Protein AF-A0A699VKZ5-F1 (afdb_monomer)

Structure (mmCIF, N/CA/C/O backbone):
data_AF-A0A699VKZ5-F1
#
_entry.id   AF-A0A699VKZ5-F1
#
loop_
_atom_site.group_PDB
_atom_site.id
_atom_site.type_symbol
_atom_site.label_atom_id
_atom_site.label_alt_id
_atom_site.label_comp_id
_atom_site.label_asym_id
_atom_site.label_entity_id
_atom_site.label_seq_id
_atom_site.pdbx_PDB_ins_code
_atom_site.Cartn_x
_atom_site.Cartn_y
_atom_site.Cartn_z
_atom_site.occupancy
_atom_site.B_iso_or_equiv
_atom_site.auth_seq_id
_atom_site.auth_comp_id
_atom_site.auth_asym_id
_atom_site.auth_atom_id
_atom_site.pdbx_PDB_model_num
ATOM 1 N N . ASN A 1 1 ? -19.596 -27.949 -29.212 1.00 42.94 1 ASN A N 1
ATOM 2 C CA . ASN A 1 1 ? -18.934 -28.651 -28.094 1.00 42.94 1 ASN A CA 1
ATOM 3 C C . ASN A 1 1 ? -17.512 -28.155 -27.955 1.00 42.94 1 ASN A C 1
ATOM 5 O O . ASN A 1 1 ? -16.735 -28.410 -28.859 1.00 42.94 1 ASN A O 1
ATOM 9 N N . LEU A 1 2 ? -17.246 -27.413 -26.873 1.00 41.94 2 LEU A N 1
ATOM 10 C CA . LEU A 1 2 ? -15.999 -27.311 -26.091 1.00 41.94 2 LEU A CA 1
ATOM 11 C C . LEU A 1 2 ? -16.032 -25.972 -25.338 1.00 41.94 2 LEU A C 1
ATOM 13 O O . LEU A 1 2 ? -15.434 -24.978 -25.734 1.00 41.94 2 LEU A O 1
ATOM 17 N N . LYS A 1 3 ? -16.817 -25.952 -24.254 1.00 44.66 3 LYS A N 1
ATOM 18 C CA . LYS A 1 3 ? -16.694 -24.941 -23.205 1.00 44.66 3 LYS A CA 1
ATOM 19 C C . LYS A 1 3 ? -15.351 -25.198 -22.523 1.00 44.66 3 LYS A C 1
ATOM 21 O O . LYS A 1 3 ? -15.204 -26.218 -21.855 1.00 44.66 3 LYS A O 1
ATOM 26 N N . GLN A 1 4 ? -14.384 -24.305 -22.697 1.00 48.59 4 GLN A N 1
ATOM 27 C CA . GLN A 1 4 ? -13.248 -24.243 -21.786 1.00 48.59 4 GLN A CA 1
ATOM 28 C C . GLN A 1 4 ? -13.760 -23.640 -20.479 1.00 48.59 4 GLN A C 1
ATOM 30 O O . GLN A 1 4 ? -13.927 -22.435 -20.333 1.00 48.59 4 GLN A O 1
ATOM 35 N N . GLN A 1 5 ? -14.121 -24.532 -19.566 1.00 39.75 5 GLN A N 1
ATOM 36 C CA . GLN A 1 5 ? -14.357 -24.233 -18.168 1.00 39.75 5 GLN A CA 1
ATOM 37 C C . GLN A 1 5 ? -12.993 -23.854 -17.583 1.00 39.75 5 GLN A C 1
ATOM 39 O O . GLN A 1 5 ? -12.156 -24.726 -17.356 1.00 39.75 5 GLN A O 1
ATOM 44 N N . GLU A 1 6 ? -12.735 -22.550 -17.445 1.00 44.31 6 GLU A N 1
ATOM 45 C CA . GLU A 1 6 ? -11.543 -22.037 -16.772 1.00 44.31 6 GLU A CA 1
ATOM 46 C C . GLU A 1 6 ? -11.497 -22.657 -15.376 1.00 44.31 6 GLU A C 1
ATOM 48 O O . GLU A 1 6 ? -12.346 -22.401 -14.519 1.00 44.31 6 GLU A O 1
ATOM 53 N N . ALA A 1 7 ? -10.545 -23.571 -15.194 1.00 33.31 7 ALA A N 1
ATOM 54 C CA . ALA A 1 7 ? -10.294 -24.229 -13.932 1.00 33.31 7 ALA A CA 1
ATOM 55 C C . ALA A 1 7 ? -10.139 -23.158 -12.851 1.00 33.31 7 ALA A C 1
ATOM 57 O O . ALA A 1 7 ? -9.380 -22.207 -13.041 1.00 33.31 7 ALA A O 1
ATOM 58 N N . TYR A 1 8 ? -10.887 -23.328 -11.754 1.00 36.50 8 TYR A N 1
ATOM 59 C CA . TYR A 1 8 ? -10.747 -22.634 -10.475 1.00 36.50 8 TYR A CA 1
ATOM 60 C C . TYR A 1 8 ? -9.383 -21.957 -10.361 1.00 36.50 8 TYR A C 1
ATOM 62 O O . TYR A 1 8 ? -8.372 -22.622 -10.127 1.00 36.50 8 TYR A O 1
ATOM 70 N N . THR A 1 9 ? -9.352 -20.644 -10.592 1.00 43.09 9 THR A N 1
ATOM 71 C CA . THR A 1 9 ? -8.132 -19.846 -10.561 1.00 43.09 9 THR A CA 1
ATOM 72 C C . THR A 1 9 ? -7.645 -19.867 -9.121 1.00 43.09 9 THR A C 1
ATOM 74 O O . THR A 1 9 ? -8.098 -19.099 -8.272 1.00 43.09 9 THR A O 1
ATOM 77 N N . ALA A 1 10 ? -6.782 -20.835 -8.819 1.00 40.25 10 ALA A N 1
ATOM 78 C CA . ALA A 1 10 ? -6.115 -20.977 -7.547 1.00 40.25 10 ALA A CA 1
ATOM 79 C C . ALA A 1 10 ? -5.426 -19.649 -7.255 1.00 40.25 10 ALA A C 1
ATOM 81 O O . ALA A 1 10 ? -4.439 -19.310 -7.900 1.00 40.25 10 ALA A O 1
ATOM 82 N N . HIS A 1 11 ? -6.022 -18.889 -6.335 1.00 44.53 11 HIS A N 1
ATOM 83 C CA . HIS A 1 11 ? -5.411 -17.807 -5.585 1.00 44.53 11 HIS A CA 1
ATOM 84 C C . HIS A 1 11 ? -4.389 -17.021 -6.415 1.00 44.53 11 HIS A C 1
ATOM 86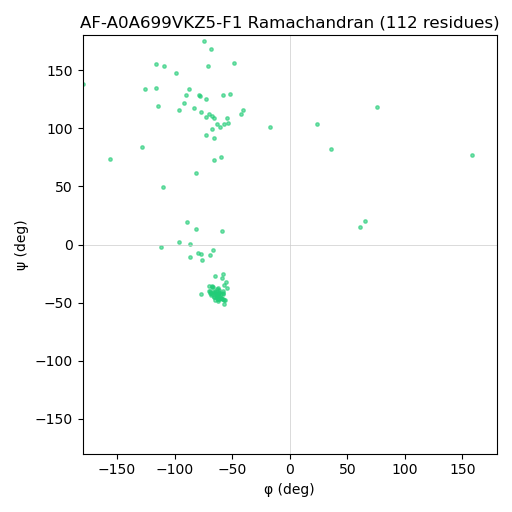 O O . HIS A 1 11 ? -3.185 -17.266 -6.336 1.00 44.53 11 HIS A O 1
ATOM 92 N N . SER A 1 12 ? -4.875 -16.076 -7.225 1.00 46.00 12 SER A N 1
ATOM 93 C CA . SER A 1 12 ? -4.066 -15.019 -7.830 1.00 46.00 12 SER A CA 1
ATOM 94 C C . SER A 1 12 ? -3.427 -14.191 -6.713 1.00 46.00 12 SER A C 1
ATOM 96 O O . SER A 1 12 ? -3.889 -13.105 -6.377 1.00 46.00 12 SER A O 1
ATOM 98 N N . ASN A 1 13 ? -2.404 -14.761 -6.082 1.00 50.94 13 ASN A N 1
ATOM 99 C CA . ASN A 1 13 ? -1.600 -14.161 -5.048 1.00 50.94 13 ASN A CA 1
ATOM 100 C C . ASN A 1 13 ? -0.737 -13.133 -5.774 1.00 50.94 13 ASN A C 1
ATOM 102 O O . ASN A 1 13 ? 0.109 -13.526 -6.591 1.00 50.94 13 ASN A O 1
ATOM 106 N N . PRO A 1 14 ? -0.962 -11.826 -5.588 1.00 54.38 14 PRO A N 1
ATOM 107 C CA . PRO A 1 14 ? -0.080 -10.845 -6.181 1.00 54.38 14 PRO A CA 1
ATOM 108 C C . PRO A 1 14 ? 1.289 -11.058 -5.546 1.00 54.38 14 PRO A C 1
ATOM 110 O O . PRO A 1 14 ? 1.517 -10.729 -4.383 1.00 54.38 14 PRO A O 1
ATOM 113 N N . ARG A 1 15 ? 2.177 -11.688 -6.327 1.00 67.31 15 ARG A N 1
ATOM 114 C CA . ARG A 1 15 ? 3.585 -11.928 -6.007 1.00 67.31 15 ARG A CA 1
ATOM 115 C C . ARG A 1 15 ? 4.120 -10.664 -5.342 1.00 67.31 15 ARG A C 1
ATOM 117 O O . ARG A 1 15 ? 4.088 -9.605 -5.969 1.00 67.31 15 ARG A O 1
ATOM 124 N N . GLY A 1 16 ? 4.512 -10.788 -4.074 1.00 73.12 16 GLY A N 1
ATOM 125 C CA . GLY A 1 16 ? 4.807 -9.655 -3.203 1.00 73.12 16 GLY A CA 1
ATOM 126 C C . GLY A 1 16 ? 5.726 -8.604 -3.831 1.00 73.12 16 GLY A C 1
ATOM 127 O O . GLY A 1 16 ? 6.508 -8.876 -4.742 1.00 73.12 16 GLY A O 1
ATOM 128 N N . PHE A 1 17 ? 5.633 -7.384 -3.327 1.00 79.75 17 PHE A N 1
ATOM 129 C CA . PHE A 1 17 ? 6.439 -6.259 -3.763 1.00 79.75 17 PHE A CA 1
ATOM 130 C C . PHE A 1 17 ? 7.720 -6.170 -2.932 1.00 79.75 17 PHE A C 1
ATOM 132 O O . PHE A 1 17 ? 7.663 -6.185 -1.704 1.00 79.75 17 PHE A O 1
ATOM 139 N N . ILE A 1 18 ? 8.879 -6.076 -3.581 1.00 81.19 18 ILE A N 1
ATOM 140 C CA . ILE A 1 18 ? 10.136 -5.809 -2.877 1.00 81.19 18 ILE A CA 1
ATOM 141 C C . ILE A 1 18 ? 10.233 -4.302 -2.675 1.00 81.19 18 ILE A C 1
ATOM 143 O O . ILE A 1 18 ? 10.289 -3.549 -3.645 1.00 81.19 18 ILE A O 1
ATOM 147 N N . TYR A 1 19 ? 10.262 -3.874 -1.419 1.00 80.62 19 TYR A N 1
ATOM 148 C CA . TYR A 1 19 ? 10.516 -2.487 -1.053 1.00 80.62 19 TYR A CA 1
ATOM 149 C C . TYR A 1 19 ? 11.815 -2.389 -0.259 1.00 80.62 19 TYR A C 1
ATOM 151 O O . TYR A 1 19 ? 12.244 -3.351 0.381 1.00 80.62 19 TYR A O 1
ATOM 159 N N . GLN A 1 20 ? 12.436 -1.217 -0.288 1.00 80.31 20 GLN A N 1
ATOM 160 C CA . GLN A 1 20 ? 13.582 -0.927 0.557 1.00 80.31 20 GLN A CA 1
ATOM 161 C C . GLN A 1 20 ? 13.086 -0.284 1.853 1.00 80.31 20 GLN A C 1
ATOM 163 O O . GLN A 1 20 ? 12.397 0.733 1.824 1.00 80.31 20 GLN A O 1
ATOM 168 N N . ASN A 1 21 ? 13.387 -0.897 2.997 1.00 78.06 21 ASN A N 1
ATOM 169 C CA . ASN A 1 21 ? 13.047 -0.317 4.291 1.00 78.06 21 ASN A CA 1
ATOM 170 C C . ASN A 1 21 ? 13.987 0.858 4.636 1.00 78.06 21 ASN A C 1
ATOM 172 O O . ASN A 1 21 ? 14.963 1.126 3.936 1.00 78.06 21 ASN A O 1
ATOM 176 N N . LYS A 1 22 ? 13.724 1.541 5.756 1.00 77.50 22 LYS A N 1
ATOM 177 C CA . LYS A 1 22 ? 14.556 2.667 6.217 1.00 77.50 22 LYS A CA 1
ATOM 178 C C . LYS A 1 22 ? 16.024 2.298 6.455 1.00 77.50 22 LYS A C 1
ATOM 180 O O . LYS A 1 22 ? 16.894 3.134 6.251 1.00 77.50 22 LYS A O 1
ATOM 185 N N . ASP A 1 23 ? 16.294 1.045 6.811 1.00 83.12 23 ASP A N 1
ATOM 186 C CA . ASP A 1 23 ? 17.647 0.507 7.008 1.00 83.12 23 ASP A CA 1
ATOM 187 C C . ASP A 1 23 ? 18.319 0.095 5.688 1.00 83.12 23 ASP A C 1
ATOM 189 O O . ASP A 1 23 ? 19.313 -0.630 5.689 1.00 83.12 23 ASP A O 1
ATOM 193 N N . LYS A 1 24 ? 17.751 0.503 4.546 1.00 82.06 24 LYS A N 1
ATOM 194 C CA . LYS A 1 24 ? 18.194 0.156 3.191 1.00 82.06 24 LYS A CA 1
ATOM 195 C C . LYS A 1 24 ? 18.166 -1.345 2.875 1.00 82.06 24 LYS A C 1
ATOM 197 O O . LYS A 1 24 ? 18.716 -1.769 1.858 1.00 82.06 24 LYS A O 1
ATOM 202 N N . LYS A 1 25 ? 17.481 -2.153 3.686 1.00 83.50 25 LYS A N 1
ATOM 203 C CA . LYS A 1 25 ? 17.297 -3.590 3.463 1.00 83.50 25 LYS A CA 1
ATOM 204 C C . LYS A 1 25 ? 16.078 -3.836 2.583 1.00 83.50 25 LYS A C 1
ATOM 206 O O . LYS A 1 25 ? 14.998 -3.293 2.820 1.00 83.50 25 LYS A O 1
ATOM 211 N N . ASN A 1 26 ? 16.247 -4.701 1.591 1.00 81.50 26 ASN A N 1
ATOM 212 C CA . ASN A 1 26 ? 15.153 -5.151 0.741 1.00 81.50 26 ASN A CA 1
ATOM 213 C C . ASN A 1 26 ? 14.249 -6.096 1.533 1.00 81.50 26 ASN A C 1
ATOM 215 O O . ASN A 1 26 ? 14.712 -7.101 2.072 1.00 81.50 26 ASN A O 1
ATOM 219 N N . LYS A 1 27 ? 12.955 -5.787 1.594 1.00 83.88 27 LYS A N 1
ATOM 220 C CA . LYS A 1 27 ? 11.950 -6.622 2.242 1.00 83.88 27 LYS A CA 1
ATOM 221 C C . LYS A 1 27 ? 10.818 -6.915 1.270 1.00 83.88 27 LYS A C 1
ATOM 223 O O . LYS A 1 27 ? 10.318 -6.027 0.583 1.00 83.88 27 LYS A O 1
ATOM 228 N N . LEU A 1 28 ? 10.423 -8.184 1.219 1.00 85.75 28 LEU A N 1
ATOM 229 C CA . LEU A 1 28 ? 9.256 -8.611 0.464 1.00 85.75 28 LEU A CA 1
ATOM 230 C C . LEU A 1 28 ? 7.996 -8.265 1.260 1.00 85.75 28 LEU A C 1
ATOM 232 O O . LEU A 1 28 ? 7.874 -8.621 2.430 1.00 85.75 28 LEU A O 1
ATOM 236 N N . MET A 1 29 ? 7.066 -7.578 0.615 1.00 86.94 29 MET A N 1
ATOM 237 C CA . ME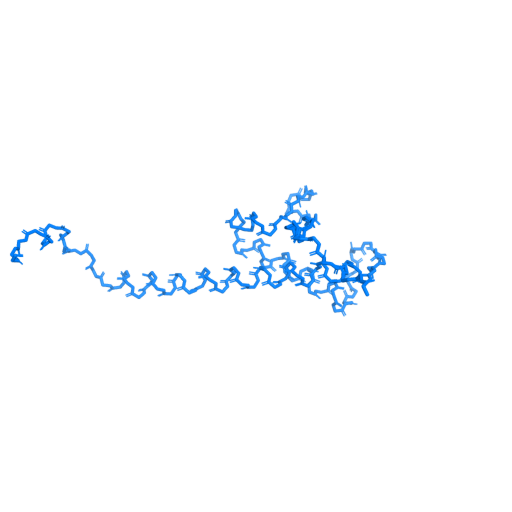T A 1 29 ? 5.773 -7.211 1.167 1.00 86.94 29 MET A CA 1
ATOM 238 C C . MET A 1 29 ? 4.680 -7.927 0.383 1.00 86.94 29 MET A C 1
ATOM 240 O O . MET A 1 29 ? 4.559 -7.741 -0.826 1.00 86.94 29 MET A O 1
ATOM 244 N N . ARG A 1 30 ? 3.890 -8.760 1.055 1.00 87.94 30 ARG A N 1
ATOM 245 C CA . ARG A 1 30 ? 2.780 -9.506 0.448 1.00 87.94 30 ARG A CA 1
ATOM 246 C C . ARG A 1 30 ? 1.443 -8.951 0.922 1.00 87.94 30 ARG A C 1
ATOM 248 O O . ARG A 1 30 ? 1.378 -8.385 2.013 1.00 87.94 30 ARG A O 1
ATOM 255 N N . ILE A 1 31 ? 0.394 -9.106 0.112 1.00 86.56 31 ILE A N 1
ATOM 256 C CA . ILE A 1 31 ? -0.934 -8.555 0.426 1.00 86.56 31 ILE A CA 1
ATOM 257 C C . ILE A 1 31 ? -1.536 -9.213 1.676 1.00 86.56 31 ILE A C 1
ATOM 259 O O . ILE A 1 31 ? -2.077 -8.518 2.534 1.00 86.56 31 ILE A O 1
ATOM 263 N N . ASP A 1 32 ? -1.383 -10.527 1.826 1.00 85.25 32 ASP A N 1
ATOM 264 C CA . ASP A 1 32 ? -1.822 -11.282 3.006 1.00 85.25 32 ASP A CA 1
ATOM 265 C C . ASP A 1 32 ? -1.060 -10.884 4.287 1.00 85.25 32 ASP A C 1
ATOM 267 O O . ASP A 1 32 ? -1.602 -10.920 5.394 1.00 85.25 32 ASP A O 1
ATOM 271 N N . GLU A 1 33 ? 0.175 -10.400 4.143 1.00 88.00 33 GLU A N 1
ATOM 272 C CA . GLU A 1 33 ? 1.043 -10.012 5.257 1.00 88.00 33 GLU A CA 1
ATOM 273 C C . GLU A 1 33 ? 1.008 -8.517 5.588 1.00 88.00 33 GLU A C 1
ATOM 275 O O . GLU A 1 33 ? 1.714 -8.082 6.502 1.00 88.00 33 GLU A O 1
ATOM 280 N N . LEU A 1 34 ? 0.188 -7.714 4.899 1.00 88.81 34 LEU A N 1
ATOM 281 C CA . LEU A 1 34 ? 0.113 -6.267 5.137 1.00 88.81 34 LEU A CA 1
ATOM 282 C C . LEU A 1 34 ? -0.201 -5.939 6.604 1.00 88.81 34 LEU A C 1
ATOM 284 O O . LEU A 1 34 ? 0.324 -4.966 7.151 1.00 88.81 34 LEU A O 1
ATOM 288 N N .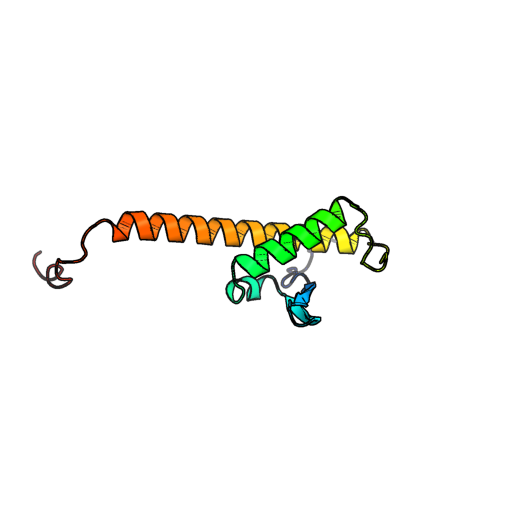 HIS A 1 35 ? -0.979 -6.794 7.271 1.00 87.56 35 HIS A N 1
ATOM 289 C CA . HIS A 1 35 ? -1.355 -6.628 8.672 1.00 87.56 35 HIS A CA 1
ATOM 290 C C . HIS A 1 35 ? -0.149 -6.548 9.629 1.00 87.56 35 HIS A C 1
ATOM 292 O O . HIS A 1 35 ? -0.261 -5.909 10.673 1.00 87.56 35 HIS A O 1
ATOM 298 N N . LYS A 1 36 ? 1.010 -7.117 9.262 1.00 90.69 36 LYS A N 1
ATOM 299 C CA . LYS A 1 36 ? 2.249 -7.096 10.062 1.00 90.69 36 LYS A CA 1
ATOM 300 C C . LYS A 1 36 ? 2.976 -5.748 10.018 1.00 90.69 36 LYS A C 1
ATOM 302 O O . LYS A 1 36 ? 3.904 -5.520 10.790 1.00 90.69 36 LYS A O 1
ATOM 307 N N . PHE A 1 37 ? 2.605 -4.860 9.097 1.00 89.25 37 PHE A N 1
ATOM 308 C CA . PHE A 1 37 ? 3.293 -3.589 8.888 1.00 89.25 37 PHE A CA 1
ATOM 309 C C . PHE A 1 37 ? 2.574 -2.429 9.576 1.00 89.25 37 PHE A C 1
ATOM 3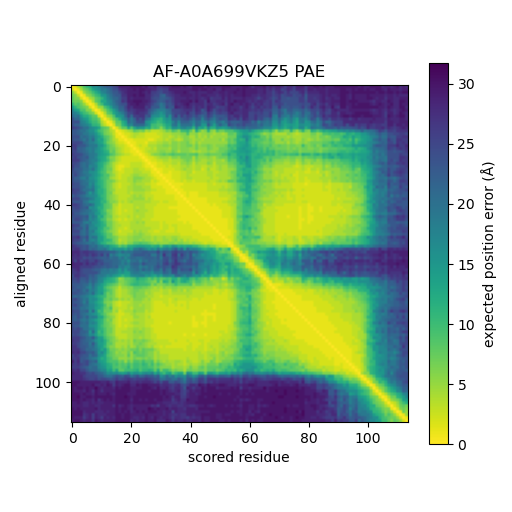11 O O . PHE A 1 37 ? 1.344 -2.391 9.667 1.00 89.25 37 PHE A O 1
ATOM 318 N N . SER A 1 38 ? 3.358 -1.451 10.035 1.00 90.75 38 SER A N 1
ATOM 319 C CA . SER A 1 38 ? 2.840 -0.215 10.627 1.00 90.75 38 SER A CA 1
ATOM 320 C C . SER A 1 38 ? 2.198 0.694 9.574 1.00 90.75 38 SER A C 1
ATOM 322 O O . SER A 1 38 ? 2.612 0.693 8.413 1.00 90.75 38 SER A O 1
ATOM 324 N N . ASP A 1 39 ? 1.243 1.532 9.986 1.00 92.00 39 ASP A N 1
ATOM 325 C CA . ASP A 1 39 ? 0.606 2.517 9.094 1.00 92.00 39 ASP A CA 1
ATOM 326 C C . ASP A 1 39 ? 1.621 3.463 8.456 1.00 92.00 39 ASP A C 1
ATOM 328 O O . ASP A 1 39 ? 1.474 3.854 7.301 1.00 92.00 39 ASP A O 1
ATOM 332 N N . ARG A 1 40 ? 2.679 3.814 9.196 1.00 91.44 40 ARG A N 1
ATOM 333 C CA . ARG A 1 40 ? 3.752 4.665 8.682 1.00 91.44 40 ARG A CA 1
ATOM 334 C C . ARG A 1 40 ? 4.465 3.999 7.507 1.00 91.44 40 ARG A C 1
ATOM 336 O O . ARG A 1 40 ? 4.668 4.645 6.490 1.00 91.44 40 ARG A O 1
ATOM 343 N N . THR A 1 41 ? 4.815 2.718 7.634 1.00 90.00 41 THR A N 1
ATOM 344 C CA . THR A 1 41 ? 5.468 1.950 6.559 1.00 90.00 41 THR A CA 1
ATOM 345 C C . THR A 1 41 ? 4.551 1.777 5.353 1.00 90.00 41 THR A C 1
ATOM 347 O O . THR A 1 41 ? 4.990 1.911 4.219 1.00 90.00 41 THR A O 1
ATOM 350 N N . LEU A 1 42 ? 3.270 1.502 5.593 1.00 91.81 42 LEU A N 1
ATOM 351 C CA . LEU A 1 42 ? 2.281 1.312 4.535 1.00 91.81 42 LEU A CA 1
ATOM 352 C C . LEU A 1 42 ? 2.067 2.584 3.712 1.00 91.81 42 LEU A C 1
ATOM 354 O O . LEU A 1 42 ? 2.035 2.512 2.489 1.00 91.81 42 LEU A O 1
ATOM 358 N N . ASN A 1 43 ? 1.979 3.744 4.369 1.00 93.12 43 ASN A N 1
ATOM 359 C CA . ASN A 1 43 ? 1.868 5.034 3.687 1.00 93.12 43 ASN A CA 1
ATOM 360 C C . ASN A 1 43 ? 3.117 5.376 2.867 1.00 93.12 43 ASN A C 1
ATOM 362 O O . ASN A 1 43 ? 2.995 5.873 1.754 1.00 93.12 43 ASN A O 1
ATOM 366 N N . ASP A 1 44 ? 4.305 5.081 3.394 1.00 88.75 44 ASP A N 1
ATOM 367 C CA . ASP A 1 44 ? 5.575 5.312 2.699 1.00 88.75 44 ASP A CA 1
ATOM 368 C C . ASP A 1 44 ? 5.667 4.483 1.404 1.00 88.75 44 ASP A C 1
ATOM 370 O O . ASP A 1 44 ? 5.904 5.017 0.318 1.00 88.75 44 ASP A O 1
ATOM 374 N N . VAL A 1 45 ? 5.355 3.184 1.493 1.00 88.31 45 VAL A N 1
ATOM 375 C CA . VAL A 1 45 ? 5.308 2.281 0.331 1.00 88.31 45 VAL A CA 1
ATOM 376 C C . VAL A 1 45 ? 4.230 2.715 -0.663 1.00 88.31 45 VAL A C 1
ATOM 378 O O . VAL A 1 45 ? 4.491 2.755 -1.864 1.00 88.31 45 VAL A O 1
ATOM 381 N N . ARG A 1 46 ? 3.033 3.073 -0.184 1.00 91.94 46 ARG A N 1
ATOM 382 C CA . ARG A 1 46 ? 1.932 3.569 -1.020 1.00 91.94 46 ARG A CA 1
ATOM 383 C C . ARG A 1 46 ? 2.346 4.796 -1.830 1.00 91.94 46 ARG A C 1
ATOM 385 O O . ARG A 1 46 ? 2.153 4.791 -3.041 1.00 91.94 46 ARG A O 1
ATOM 392 N N . ASN A 1 47 ? 2.921 5.808 -1.182 1.00 90.31 47 ASN A N 1
ATOM 393 C CA . ASN A 1 47 ? 3.355 7.034 -1.854 1.00 90.31 47 ASN A CA 1
ATOM 394 C C . ASN A 1 47 ? 4.452 6.735 -2.880 1.00 90.31 47 ASN A C 1
ATOM 396 O O . ASN A 1 47 ? 4.345 7.151 -4.026 1.00 90.31 47 ASN A O 1
ATOM 400 N N . THR A 1 48 ? 5.436 5.908 -2.516 1.00 87.25 48 THR A N 1
ATOM 401 C CA . THR A 1 48 ? 6.509 5.495 -3.436 1.00 87.25 48 THR A CA 1
ATOM 402 C C . THR A 1 48 ? 5.965 4.800 -4.691 1.00 87.25 48 THR A C 1
ATOM 404 O O . THR A 1 48 ? 6.444 5.032 -5.802 1.00 87.25 48 THR A O 1
ATOM 407 N N . LEU A 1 49 ? 4.965 3.923 -4.534 1.00 87.25 49 LEU A N 1
ATOM 408 C CA . LEU A 1 49 ? 4.313 3.252 -5.661 1.00 87.25 49 LEU A CA 1
ATOM 409 C C . LEU A 1 49 ? 3.496 4.232 -6.513 1.00 87.25 49 LEU A C 1
ATOM 411 O O . LEU A 1 49 ? 3.534 4.142 -7.739 1.00 87.25 49 LEU A O 1
ATOM 415 N N . ASP A 1 50 ? 2.774 5.153 -5.877 1.00 88.75 50 ASP A N 1
ATOM 416 C CA . ASP A 1 50 ? 1.945 6.160 -6.542 1.00 88.75 50 ASP A CA 1
ATOM 417 C C . ASP A 1 50 ? 2.793 7.152 -7.355 1.00 88.75 50 ASP A C 1
ATOM 419 O O . ASP A 1 50 ? 2.517 7.374 -8.534 1.00 88.75 50 ASP A O 1
ATOM 423 N N . ASP A 1 51 ? 3.895 7.650 -6.789 1.00 84.69 51 ASP A N 1
ATOM 424 C CA . ASP A 1 51 ? 4.860 8.518 -7.478 1.00 84.69 51 ASP A CA 1
ATOM 425 C C . ASP A 1 51 ? 5.434 7.832 -8.725 1.00 84.69 51 ASP A C 1
ATOM 427 O O . ASP A 1 51 ? 5.556 8.430 -9.801 1.00 84.69 51 ASP A O 1
ATOM 431 N N . ARG A 1 52 ? 5.712 6.528 -8.607 1.00 78.75 52 ARG A N 1
ATOM 432 C CA . ARG A 1 52 ? 6.218 5.704 -9.705 1.00 78.75 52 ARG A CA 1
ATOM 433 C C . ARG A 1 52 ? 5.173 5.447 -10.790 1.00 78.75 52 ARG A C 1
ATOM 435 O O . ARG A 1 52 ? 5.528 5.408 -11.968 1.00 78.75 52 ARG A O 1
ATOM 442 N N . LEU A 1 53 ? 3.898 5.299 -10.425 1.00 82.12 53 LEU A N 1
ATOM 443 C CA . LEU A 1 53 ? 2.791 5.191 -11.383 1.00 82.12 53 LEU A CA 1
ATOM 444 C C . LEU A 1 53 ? 2.540 6.508 -12.119 1.00 82.12 53 LEU A C 1
ATOM 446 O O . LEU A 1 53 ? 2.318 6.492 -13.330 1.00 82.12 53 LEU A O 1
ATOM 450 N N . LYS A 1 54 ? 2.620 7.633 -11.403 1.00 81.44 54 LYS A N 1
ATOM 451 C CA . LYS A 1 54 ? 2.485 8.987 -11.956 1.00 81.44 54 LYS A CA 1
ATOM 452 C C . LYS A 1 54 ? 3.664 9.390 -12.841 1.00 81.44 54 LYS A C 1
ATOM 454 O O . LYS A 1 54 ? 3.595 10.413 -13.515 1.00 81.44 54 LYS A O 1
ATOM 459 N N . GLY A 1 55 ? 4.733 8.590 -12.868 1.00 69.25 55 GLY A N 1
ATOM 460 C CA . GLY A 1 55 ? 5.928 8.876 -13.656 1.00 69.25 55 GLY A CA 1
ATOM 461 C C . GLY A 1 55 ? 6.662 10.125 -13.173 1.00 69.25 55 GLY A C 1
ATOM 462 O O . GLY A 1 55 ? 7.434 10.709 -13.935 1.00 69.25 55 GLY A O 1
ATOM 463 N N . ILE A 1 56 ? 6.429 10.543 -11.923 1.00 65.62 56 ILE A N 1
ATOM 464 C CA . ILE A 1 56 ? 7.147 11.661 -11.321 1.00 65.62 56 ILE A CA 1
ATOM 465 C C . ILE A 1 56 ? 8.603 11.207 -11.188 1.00 65.62 56 ILE A C 1
ATOM 467 O O . ILE A 1 56 ? 8.930 10.311 -10.409 1.00 65.62 56 ILE A O 1
ATOM 471 N N . ARG A 1 57 ? 9.485 11.781 -12.017 1.00 54.47 57 ARG A N 1
ATOM 472 C CA . ARG A 1 57 ? 10.931 11.525 -11.981 1.00 54.47 57 ARG A CA 1
ATOM 473 C C . ARG A 1 57 ? 11.469 11.939 -10.611 1.00 54.47 57 ARG A C 1
ATOM 475 O O . ARG A 1 57 ? 11.721 13.116 -10.379 1.00 54.47 57 ARG A O 1
ATOM 482 N N . MET A 1 58 ? 11.706 10.982 -9.721 1.00 52.91 58 MET A N 1
ATOM 483 C CA . MET A 1 58 ? 12.624 11.184 -8.600 1.00 52.91 58 MET A CA 1
ATOM 484 C C . MET A 1 58 ? 14.062 11.042 -9.112 1.00 52.91 58 MET A C 1
ATOM 486 O O . MET A 1 58 ? 14.391 10.048 -9.756 1.00 52.91 58 MET A O 1
ATOM 490 N N . GLN A 1 59 ? 14.933 12.015 -8.818 1.00 51.06 59 GLN A N 1
ATOM 491 C CA . GLN A 1 59 ? 16.332 12.045 -9.289 1.00 51.06 59 GLN A CA 1
ATOM 492 C C . GLN A 1 59 ? 17.229 10.933 -8.703 1.00 51.06 59 GLN A C 1
ATOM 494 O O . GLN A 1 59 ? 18.380 10.806 -9.105 1.00 51.06 59 GLN A O 1
ATOM 499 N N . TYR A 1 60 ? 16.724 10.115 -7.776 1.00 48.81 60 TYR A N 1
ATOM 500 C CA . TYR A 1 60 ? 17.538 9.189 -6.977 1.00 48.81 60 TYR A CA 1
ATOM 501 C C . TYR A 1 60 ? 17.310 7.703 -7.286 1.00 48.81 60 TYR A C 1
ATOM 503 O O . TYR A 1 60 ? 17.951 6.857 -6.666 1.00 48.81 60 TYR A O 1
ATOM 511 N N . LEU A 1 61 ? 16.395 7.358 -8.199 1.00 51.59 61 LEU A N 1
ATOM 512 C CA . LEU A 1 61 ? 16.021 5.964 -8.454 1.00 51.59 61 LEU A CA 1
ATOM 513 C C . LEU A 1 61 ? 16.387 5.525 -9.878 1.00 51.59 61 LEU A C 1
ATOM 515 O O . LEU A 1 61 ? 16.080 6.247 -10.828 1.00 51.59 61 LEU A O 1
ATOM 519 N N . PRO A 1 62 ? 16.987 4.329 -10.057 1.00 52.56 62 PRO A N 1
ATOM 520 C CA . PRO A 1 62 ? 17.242 3.781 -11.380 1.00 52.56 62 PRO A CA 1
ATOM 521 C C . PRO A 1 62 ? 15.927 3.646 -12.144 1.00 52.56 62 PRO A C 1
ATOM 523 O O . PRO A 1 62 ? 14.970 3.044 -11.648 1.00 52.56 62 PRO A O 1
ATOM 526 N N . THR A 1 63 ? 15.893 4.186 -13.360 1.00 55.44 63 THR A N 1
ATOM 527 C CA . THR A 1 63 ? 14.764 4.148 -14.294 1.00 55.44 63 THR A CA 1
ATOM 528 C C . THR A 1 63 ? 14.492 2.708 -14.742 1.00 55.44 63 THR A C 1
ATOM 530 O O . THR A 1 63 ? 14.807 2.315 -15.860 1.00 55.44 63 THR A O 1
ATOM 533 N N . THR A 1 64 ? 13.939 1.863 -13.871 1.00 59.06 64 THR A N 1
ATOM 534 C CA . THR A 1 64 ? 13.464 0.540 -14.289 1.00 59.06 64 THR A CA 1
ATOM 535 C C . THR A 1 64 ? 12.230 0.777 -15.146 1.00 59.06 64 THR A C 1
ATOM 537 O O . THR A 1 64 ? 11.221 1.267 -14.634 1.00 59.06 64 THR A O 1
ATOM 540 N N . ILE A 1 65 ? 12.328 0.476 -16.440 1.00 63.66 65 ILE A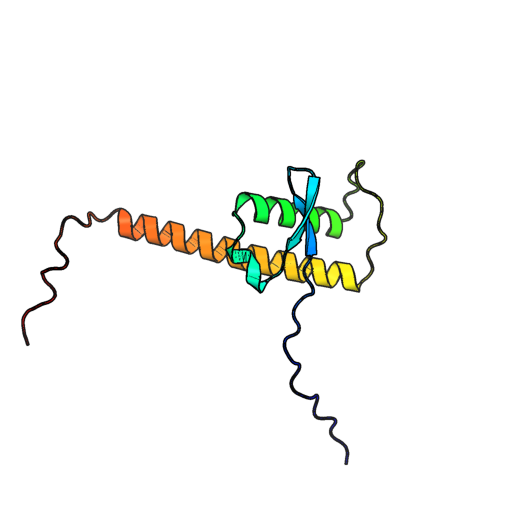 N 1
ATOM 541 C CA . ILE A 1 65 ? 11.228 0.567 -17.402 1.00 63.66 65 ILE A CA 1
ATOM 542 C C . ILE A 1 65 ? 10.090 -0.316 -16.882 1.00 63.66 65 ILE A C 1
ATOM 544 O O . ILE A 1 65 ? 10.173 -1.539 -16.921 1.00 63.66 65 ILE A O 1
ATOM 548 N N . TRP A 1 66 ? 9.053 0.305 -16.318 1.00 70.62 66 TRP A N 1
ATOM 549 C CA . TRP A 1 66 ? 7.905 -0.415 -15.774 1.00 70.62 66 TRP A CA 1
ATOM 550 C C . TRP A 1 66 ? 6.992 -0.873 -16.895 1.00 70.62 66 TRP A C 1
ATOM 552 O O . TRP A 1 66 ? 6.357 -0.056 -17.571 1.00 70.62 66 TRP A O 1
ATOM 562 N N . GLY A 1 67 ? 6.907 -2.192 -17.061 1.00 76.12 67 GLY A N 1
ATOM 563 C CA . GLY A 1 67 ? 5.984 -2.805 -17.999 1.00 76.12 67 GLY A CA 1
ATOM 564 C C . GLY A 1 67 ? 4.530 -2.635 -17.553 1.00 76.12 67 GLY A C 1
ATOM 565 O O . GLY A 1 67 ? 4.226 -2.283 -16.409 1.00 76.12 67 GLY A O 1
ATOM 566 N N . ARG A 1 68 ? 3.590 -2.943 -18.454 1.00 74.62 68 ARG A N 1
ATOM 567 C CA . ARG A 1 68 ? 2.147 -2.931 -18.149 1.00 74.62 68 ARG A CA 1
ATOM 568 C C . ARG A 1 68 ? 1.807 -3.819 -16.937 1.00 74.62 68 ARG A C 1
ATOM 570 O O . ARG A 1 68 ? 0.976 -3.437 -16.118 1.00 74.62 68 ARG A O 1
ATOM 577 N N . GLY A 1 69 ? 2.484 -4.962 -16.796 1.00 77.81 69 GLY A N 1
ATOM 578 C CA . GLY A 1 69 ? 2.298 -5.887 -15.673 1.00 77.81 69 GLY A CA 1
ATOM 579 C C . GLY A 1 69 ? 2.766 -5.339 -14.320 1.00 77.81 69 GLY A C 1
ATOM 580 O O . GLY A 1 69 ? 2.103 -5.570 -13.309 1.00 77.81 69 GLY A O 1
ATOM 581 N N . ASP A 1 70 ? 3.856 -4.567 -14.288 1.00 78.94 70 ASP A N 1
ATOM 582 C CA . ASP A 1 70 ? 4.367 -3.964 -13.048 1.00 78.94 70 ASP A CA 1
ATOM 583 C C . ASP A 1 70 ? 3.432 -2.866 -12.544 1.00 78.94 70 ASP A C 1
ATOM 585 O O . ASP A 1 70 ? 3.124 -2.806 -11.354 1.00 78.94 70 ASP A O 1
ATOM 589 N N . LYS A 1 71 ? 2.892 -2.059 -13.467 1.00 81.75 71 LYS A N 1
ATOM 590 C CA . LYS A 1 71 ? 1.885 -1.036 -13.152 1.00 81.75 71 LYS A CA 1
ATOM 591 C C . LYS A 1 71 ? 0.610 -1.650 -12.572 1.00 81.75 71 LYS A C 1
ATOM 593 O O . LYS A 1 71 ? 0.106 -1.165 -11.562 1.00 81.75 71 LYS A O 1
ATOM 598 N N . ALA A 1 72 ? 0.118 -2.741 -13.166 1.00 84.44 72 ALA A N 1
ATOM 599 C CA . ALA A 1 72 ? -1.052 -3.457 -12.654 1.00 84.44 72 ALA A CA 1
ATOM 600 C C . ALA A 1 72 ? -0.805 -4.018 -11.241 1.00 84.44 72 ALA A C 1
ATOM 602 O O . ALA A 1 72 ? -1.648 -3.877 -10.356 1.00 84.44 72 ALA A O 1
ATOM 603 N N . ARG A 1 73 ? 0.384 -4.585 -10.998 1.00 82.88 73 ARG A N 1
ATOM 604 C CA . ARG A 1 73 ? 0.774 -5.100 -9.677 1.00 82.88 73 ARG A CA 1
ATOM 605 C C . ARG A 1 73 ? 0.867 -3.994 -8.627 1.00 82.88 73 ARG A C 1
ATOM 607 O O . ARG A 1 73 ? 0.356 -4.159 -7.523 1.00 82.88 73 ARG A O 1
ATOM 614 N N . ALA A 1 74 ? 1.497 -2.873 -8.968 1.00 85.06 74 ALA A N 1
ATOM 615 C CA . ALA A 1 74 ? 1.603 -1.720 -8.083 1.00 85.06 74 ALA A CA 1
ATOM 616 C C . ALA A 1 74 ? 0.229 -1.139 -7.738 1.00 85.06 74 ALA A C 1
ATOM 618 O O . ALA A 1 74 ? -0.036 -0.863 -6.572 1.00 85.06 74 ALA A O 1
ATOM 619 N N . SER A 1 75 ? -0.667 -1.034 -8.724 1.00 88.12 75 SER A N 1
ATOM 620 C CA . SER A 1 75 ? -2.044 -0.589 -8.503 1.00 88.12 75 SER A CA 1
ATOM 621 C C . SER A 1 75 ? -2.791 -1.506 -7.527 1.00 88.12 75 SER A C 1
ATOM 623 O O . SER A 1 75 ? -3.377 -1.019 -6.562 1.00 88.12 75 SER A O 1
ATOM 625 N N . ALA A 1 76 ? -2.696 -2.830 -7.699 1.00 89.19 76 ALA A N 1
ATOM 626 C CA . ALA A 1 76 ? -3.307 -3.792 -6.779 1.00 89.19 76 ALA A CA 1
ATOM 627 C C . ALA A 1 76 ? -2.749 -3.676 -5.345 1.00 89.19 76 ALA A C 1
ATOM 629 O O . ALA A 1 76 ? -3.502 -3.745 -4.372 1.00 89.19 76 ALA A O 1
ATOM 630 N N . MET A 1 77 ? -1.439 -3.451 -5.203 1.00 89.25 77 MET A N 1
ATOM 631 C CA . MET A 1 77 ? -0.795 -3.253 -3.902 1.00 89.25 77 MET A CA 1
ATOM 632 C C . MET A 1 77 ? -1.267 -1.962 -3.216 1.00 89.25 77 MET A C 1
ATOM 634 O O . MET A 1 77 ? -1.613 -1.994 -2.036 1.00 89.25 77 MET A O 1
ATOM 638 N N . ILE A 1 78 ? -1.340 -0.847 -3.955 1.00 91.88 78 ILE A N 1
ATOM 639 C CA . ILE A 1 78 ? -1.881 0.430 -3.459 1.00 91.88 78 ILE A CA 1
ATOM 640 C C . ILE A 1 78 ? -3.319 0.240 -2.972 1.00 91.88 78 ILE A C 1
ATOM 642 O O . ILE A 1 78 ? -3.638 0.632 -1.852 1.00 91.88 78 ILE A O 1
ATOM 646 N N . GLN A 1 79 ? -4.169 -0.421 -3.764 1.00 92.62 79 GLN A N 1
ATOM 647 C CA . GLN A 1 79 ? -5.560 -0.682 -3.384 1.00 92.62 79 GLN A CA 1
ATOM 648 C C . GLN A 1 79 ? -5.668 -1.503 -2.092 1.00 92.62 79 GLN A C 1
ATOM 650 O O . GLN A 1 79 ? -6.487 -1.192 -1.224 1.00 92.62 79 GLN A O 1
ATOM 655 N N . ALA A 1 80 ? -4.840 -2.538 -1.932 1.00 91.69 80 ALA A N 1
ATOM 656 C CA . ALA A 1 80 ? -4.836 -3.347 -0.717 1.00 91.69 80 ALA A CA 1
ATOM 657 C C . ALA A 1 80 ? -4.360 -2.560 0.515 1.00 91.69 80 ALA A C 1
ATOM 659 O O . ALA A 1 80 ? -4.961 -2.677 1.587 1.00 91.69 80 ALA A O 1
ATOM 660 N N . ILE A 1 81 ? -3.329 -1.721 0.358 1.00 92.31 81 ILE A N 1
ATOM 661 C CA . ILE A 1 81 ? -2.853 -0.825 1.417 1.00 92.31 81 ILE A CA 1
ATOM 662 C C . ILE A 1 81 ? -3.953 0.170 1.815 1.00 92.31 81 ILE A C 1
ATOM 664 O O . IL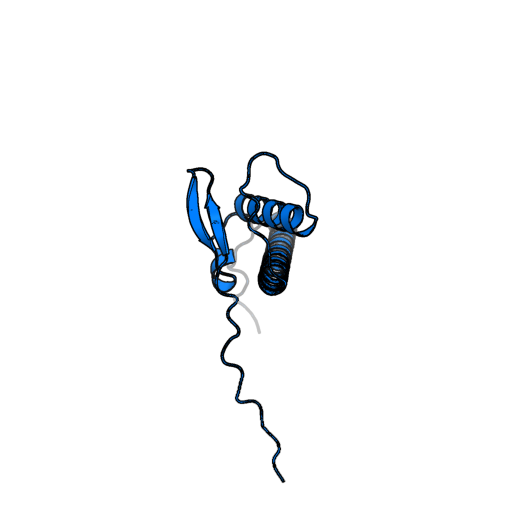E A 1 81 ? -4.238 0.310 3.005 1.00 92.31 81 ILE A O 1
ATOM 668 N N . ASP A 1 82 ? -4.615 0.800 0.844 1.00 94.75 82 ASP A N 1
ATOM 669 C CA . ASP A 1 82 ? -5.703 1.756 1.082 1.00 94.75 82 ASP A CA 1
ATOM 670 C C . ASP A 1 82 ? -6.868 1.126 1.835 1.00 94.75 82 ASP A C 1
ATOM 672 O O . ASP A 1 82 ? -7.354 1.683 2.826 1.00 94.75 82 ASP A O 1
ATOM 676 N N . LYS A 1 83 ? -7.284 -0.072 1.410 1.00 93.88 83 LYS A N 1
ATOM 677 C CA . LYS A 1 83 ? -8.337 -0.831 2.085 1.00 93.88 83 LYS A CA 1
ATOM 678 C C . LYS A 1 83 ? -7.969 -1.090 3.545 1.00 93.88 83 LYS A C 1
ATOM 680 O O . LYS A 1 83 ? -8.780 -0.837 4.432 1.00 93.88 83 LYS A O 1
ATOM 685 N N . MET A 1 84 ? -6.743 -1.537 3.808 1.00 91.19 84 MET A N 1
ATOM 686 C CA . MET A 1 84 ? -6.308 -1.859 5.163 1.00 91.19 84 MET A CA 1
ATOM 6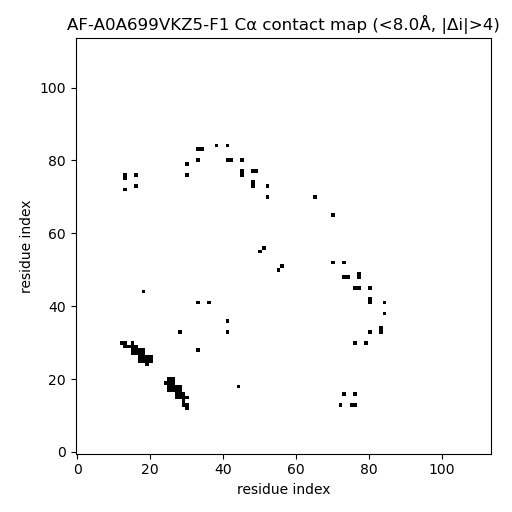87 C C . MET A 1 84 ? -6.151 -0.618 6.054 1.00 91.19 84 MET A C 1
ATOM 689 O O . MET A 1 84 ? -6.586 -0.637 7.207 1.00 91.19 84 MET A O 1
ATOM 693 N N . LEU A 1 85 ? -5.582 0.477 5.537 1.00 94.62 85 LEU A N 1
ATOM 694 C CA . LEU A 1 85 ? -5.482 1.748 6.265 1.00 94.62 85 LEU A CA 1
ATOM 695 C C . LEU A 1 85 ? -6.870 2.297 6.613 1.00 94.62 85 LEU A C 1
ATOM 697 O O . LEU A 1 85 ? -7.089 2.755 7.736 1.00 94.62 85 LEU A O 1
ATOM 701 N N . LYS A 1 86 ? -7.831 2.197 5.685 1.00 94.25 86 LYS A N 1
ATOM 702 C CA . LYS A 1 86 ? -9.226 2.579 5.928 1.00 94.25 86 LYS A CA 1
ATOM 703 C C . LYS A 1 86 ? -9.847 1.742 7.047 1.00 94.25 86 LYS A C 1
ATOM 705 O O . LYS A 1 86 ? -10.431 2.316 7.964 1.00 94.25 86 LYS A O 1
ATOM 710 N N . THR A 1 87 ? -9.669 0.419 7.028 1.00 93.06 87 THR A N 1
ATOM 711 C CA . THR A 1 87 ? -10.149 -0.473 8.098 1.00 93.06 87 THR A CA 1
ATOM 712 C C . THR A 1 87 ? -9.560 -0.102 9.459 1.00 93.06 87 THR A C 1
ATOM 714 O O . THR A 1 87 ? -10.307 0.055 10.422 1.00 93.06 87 THR A O 1
ATOM 717 N N . ARG A 1 88 ? -8.242 0.121 9.544 1.00 93.81 88 ARG A N 1
ATOM 718 C CA . ARG A 1 88 ? -7.575 0.518 10.798 1.00 93.81 88 ARG A CA 1
ATOM 719 C C . ARG A 1 88 ? -8.048 1.875 11.309 1.00 93.81 88 ARG A C 1
ATOM 721 O O . ARG A 1 88 ? -8.227 2.050 12.511 1.00 93.81 88 ARG A O 1
ATOM 728 N N . ARG A 1 89 ? -8.285 2.835 10.411 1.00 93.81 89 ARG A N 1
ATOM 729 C CA . ARG A 1 89 ? -8.829 4.151 10.771 1.00 93.81 89 ARG A CA 1
ATOM 730 C C . ARG A 1 89 ? -10.229 4.034 11.375 1.00 93.81 89 ARG A C 1
ATOM 732 O O . ARG 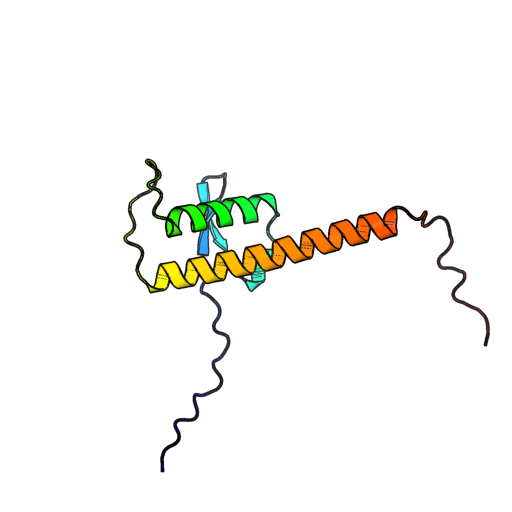A 1 89 ? -10.488 4.682 12.385 1.00 93.81 89 ARG A O 1
ATOM 739 N N . ILE A 1 90 ? -11.087 3.191 10.794 1.00 92.12 90 ILE A N 1
ATOM 740 C CA . ILE A 1 90 ? -12.440 2.929 11.305 1.00 92.12 90 ILE A CA 1
ATOM 741 C C . ILE A 1 90 ? -12.375 2.255 12.681 1.00 92.12 90 ILE A C 1
ATOM 743 O O . ILE A 1 90 ? -13.018 2.733 13.611 1.00 92.12 90 ILE A O 1
ATOM 747 N N . MET A 1 91 ? -11.554 1.212 12.843 1.00 91.50 91 MET A N 1
ATOM 748 C CA . MET A 1 91 ? -11.370 0.538 14.137 1.00 91.50 91 MET A CA 1
ATOM 749 C C . MET A 1 91 ? -10.930 1.516 15.229 1.00 91.50 91 MET A C 1
ATOM 751 O O . MET A 1 91 ? -11.583 1.590 16.259 1.00 91.50 91 MET A O 1
ATOM 755 N N . ARG A 1 92 ? -9.927 2.365 14.972 1.00 90.00 92 ARG A N 1
ATOM 756 C CA . ARG A 1 92 ? -9.495 3.385 15.945 1.00 90.0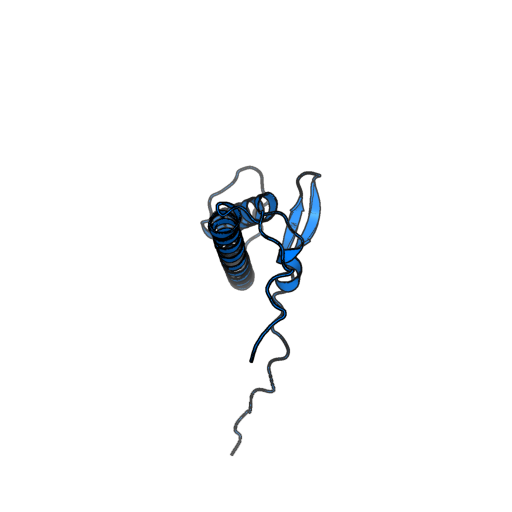0 92 ARG A CA 1
ATOM 757 C C . ARG A 1 92 ? -10.578 4.408 16.278 1.00 90.00 92 ARG A C 1
ATOM 759 O O . ARG A 1 92 ? -10.666 4.856 17.417 1.00 90.00 92 ARG A O 1
ATOM 766 N N . SER A 1 93 ? -11.395 4.823 15.305 1.00 87.88 93 SER A N 1
ATOM 767 C CA . SER A 1 93 ? -12.526 5.714 15.600 1.00 87.88 93 SER A CA 1
ATOM 768 C C . SER A 1 93 ? -13.605 5.023 16.432 1.00 87.88 93 SER A C 1
ATOM 770 O O . SER A 1 93 ? -14.171 5.660 17.316 1.00 87.88 93 SER A O 1
ATOM 772 N N . LEU A 1 94 ? -13.845 3.729 16.199 1.00 89.19 94 LEU A N 1
ATOM 773 C CA . LEU A 1 94 ? -14.770 2.925 16.996 1.00 89.19 94 LEU A CA 1
ATOM 774 C C . LEU A 1 94 ? -14.235 2.708 18.414 1.00 89.19 94 LEU A C 1
ATOM 776 O O . LEU A 1 94 ? -14.973 2.902 19.369 1.00 89.19 94 LEU A O 1
ATOM 780 N N . GLU A 1 95 ? -12.950 2.400 18.571 1.00 87.19 95 GLU A N 1
ATOM 781 C CA . GLU A 1 95 ? -12.292 2.303 19.878 1.00 87.19 95 GLU A CA 1
ATOM 782 C C . GLU A 1 95 ? -12.398 3.612 20.659 1.00 87.19 95 GLU A C 1
ATOM 784 O O . GLU A 1 95 ? -12.715 3.587 21.840 1.00 87.19 95 GLU A O 1
ATOM 789 N N . ARG A 1 96 ? -12.203 4.770 20.015 1.00 83.25 96 ARG A N 1
ATOM 790 C CA . ARG A 1 96 ? -12.394 6.078 20.668 1.00 83.25 96 ARG A CA 1
ATOM 791 C C . ARG A 1 96 ? -13.850 6.347 21.042 1.00 83.25 96 ARG A C 1
ATOM 793 O O . ARG A 1 96 ? -14.100 6.966 22.070 1.00 83.25 96 ARG A O 1
ATOM 800 N N . PHE A 1 97 ? -14.796 5.906 20.216 1.00 80.88 97 PHE A N 1
ATOM 801 C CA . PHE A 1 97 ? -16.225 6.037 20.496 1.00 80.88 97 PHE A CA 1
ATOM 802 C C . PHE A 1 97 ? -16.652 5.165 21.686 1.00 80.88 97 PHE A C 1
ATOM 804 O O . PHE A 1 97 ? -17.390 5.622 22.553 1.00 80.88 97 PHE A O 1
ATOM 811 N N . VAL A 1 98 ? -16.150 3.930 21.756 1.00 74.62 98 VAL A N 1
ATOM 812 C CA . VAL A 1 98 ? -16.450 2.978 22.835 1.00 74.62 98 VAL A CA 1
ATOM 813 C C . VAL A 1 98 ? -15.667 3.308 24.114 1.00 74.62 98 VAL A C 1
ATOM 815 O O . VAL A 1 98 ? -16.244 3.296 25.193 1.00 74.62 98 VAL A O 1
ATOM 818 N N . GLY A 1 99 ? -14.385 3.662 24.007 1.00 65.50 99 GLY A N 1
ATOM 819 C CA . GLY A 1 99 ? -13.481 3.956 25.129 1.00 65.50 99 GLY A CA 1
ATOM 820 C C . GLY A 1 99 ? -13.674 5.327 25.788 1.00 65.50 99 GLY A C 1
ATOM 821 O O . GLY A 1 99 ? -13.083 5.582 26.831 1.00 65.50 99 GLY A O 1
ATOM 822 N N . GLY A 1 100 ? -14.505 6.205 25.212 1.00 60.66 100 GLY A N 1
ATOM 823 C CA . GLY A 1 100 ? -15.002 7.421 25.870 1.00 60.66 100 GLY A CA 1
ATOM 824 C C . GLY A 1 100 ? -16.167 7.168 26.837 1.00 60.66 100 GLY A C 1
ATOM 825 O O . GLY A 1 100 ? -16.572 8.076 27.558 1.00 60.66 100 GLY A O 1
ATOM 826 N N . ARG A 1 101 ? -16.710 5.944 26.872 1.00 57.41 101 ARG A N 1
ATOM 827 C CA . ARG A 1 101 ? -17.606 5.487 27.936 1.00 57.41 101 ARG A CA 1
ATOM 828 C C . ARG A 1 101 ? -16.745 4.733 28.944 1.00 57.41 101 ARG A C 1
ATOM 830 O O . ARG A 1 101 ? -16.145 3.724 28.588 1.00 57.41 101 ARG A O 1
ATOM 837 N N . GLN A 1 102 ? -16.653 5.250 30.171 1.00 47.06 102 GLN A N 1
ATOM 838 C CA . GLN A 1 102 ? -16.059 4.546 31.310 1.00 47.06 102 GLN A CA 1
ATOM 839 C C . GLN A 1 102 ? -16.521 3.082 31.310 1.00 47.06 102 GLN A C 1
ATOM 841 O O . GLN A 1 102 ? -17.690 2.796 31.557 1.00 47.06 102 GLN A O 1
ATOM 846 N N . TYR A 1 103 ? -15.599 2.154 31.062 1.00 50.69 103 TYR A N 1
ATOM 847 C CA . TYR A 1 103 ? -15.735 0.768 31.505 1.00 50.69 103 TYR A CA 1
ATOM 848 C C . TYR A 1 103 ? -15.298 0.701 32.974 1.00 50.69 103 TYR A C 1
ATOM 850 O O . TYR A 1 103 ? -14.329 0.043 33.329 1.00 50.69 103 TYR A O 1
ATOM 858 N N . GLU A 1 104 ? -16.008 1.436 33.827 1.00 51.34 104 GLU A N 1
ATOM 859 C CA . GLU A 1 104 ? -15.936 1.313 35.287 1.00 51.34 104 GLU A CA 1
ATOM 860 C C . GLU A 1 104 ? -17.251 0.706 35.783 1.00 51.34 104 GLU A C 1
ATOM 862 O O . GLU A 1 104 ? -17.962 1.236 36.627 1.00 51.34 104 GLU A O 1
ATOM 867 N N . GLY A 1 105 ? -17.640 -0.389 35.139 1.00 52.97 105 GLY A N 1
ATOM 868 C CA . GLY A 1 105 ? -18.917 -1.042 35.360 1.00 52.97 105 GLY A CA 1
ATOM 869 C C . GLY A 1 105 ? -18.811 -2.497 34.963 1.00 52.97 105 GLY A C 1
ATOM 870 O O . GLY A 1 105 ? -19.266 -2.884 33.894 1.00 52.97 105 GLY A O 1
ATOM 871 N N . ASP A 1 106 ? -18.115 -3.256 35.804 1.00 51.84 106 ASP A N 1
ATOM 872 C CA . ASP A 1 106 ? -18.337 -4.673 36.070 1.00 51.84 106 ASP A CA 1
ATOM 873 C C . ASP A 1 106 ? -19.056 -5.474 34.970 1.00 51.84 106 ASP A C 1
ATOM 875 O O . ASP A 1 106 ? -20.286 -5.559 34.912 1.00 51.84 106 ASP A O 1
ATOM 879 N N . PHE A 1 107 ? -18.275 -6.261 34.226 1.00 53.88 107 PHE A N 1
ATOM 880 C CA . PHE A 1 107 ? -18.737 -7.411 33.430 1.00 53.88 107 PHE A CA 1
ATOM 881 C C . PHE A 1 107 ? -19.452 -8.507 34.267 1.00 53.88 107 PHE A C 1
ATOM 883 O O . PHE A 1 107 ? -19.702 -9.607 33.781 1.00 53.88 107 PHE A O 1
ATOM 890 N N . ARG A 1 108 ? -19.802 -8.224 35.528 1.00 57.16 108 ARG A N 1
ATOM 891 C CA . ARG A 1 108 ? -20.515 -9.101 36.464 1.00 57.16 108 ARG A CA 1
ATOM 892 C C . ARG A 1 108 ? -22.042 -9.024 36.354 1.00 57.16 108 ARG A C 1
ATOM 894 O O . ARG A 1 108 ? -22.712 -9.873 36.929 1.00 57.16 108 ARG A O 1
ATOM 901 N N . MET A 1 109 ? -22.603 -8.060 35.618 1.00 57.50 109 MET A N 1
ATOM 902 C CA . MET A 1 109 ? -24.065 -7.896 35.506 1.00 57.50 109 MET A CA 1
ATOM 903 C C . MET A 1 109 ? -24.739 -8.734 34.404 1.00 57.50 109 MET A C 1
ATOM 905 O O . MET A 1 109 ? -25.957 -8.695 34.278 1.00 57.50 109 MET A O 1
ATOM 909 N N . LEU A 1 110 ? -23.997 -9.545 33.639 1.00 58.91 110 LEU A N 1
ATOM 910 C CA . LEU A 1 110 ? -24.577 -10.434 32.615 1.00 58.91 110 LEU A CA 1
ATOM 911 C C . LEU A 1 110 ? -24.974 -11.827 33.142 1.00 58.91 110 LEU A C 1
ATOM 913 O O . LEU A 1 110 ? -25.161 -12.757 32.362 1.00 58.91 110 LEU A O 1
ATOM 917 N N . GLN A 1 111 ? -25.142 -11.984 34.457 1.00 52.47 111 GLN A N 1
ATOM 918 C CA . GLN A 1 111 ? -25.779 -13.165 35.042 1.00 52.47 111 GLN A CA 1
ATOM 919 C C . GLN A 1 111 ? -26.904 -12.764 35.996 1.00 52.47 111 GLN A C 1
ATOM 921 O O . GLN A 1 111 ? -26.697 -12.736 37.208 1.00 52.47 111 GLN A O 1
ATOM 926 N N . ARG A 1 112 ? -28.106 -12.514 35.455 1.00 45.03 112 ARG A N 1
ATOM 927 C CA . ARG A 1 112 ? -29.361 -13.063 36.004 1.00 45.03 112 ARG A CA 1
ATOM 928 C C . ARG A 1 112 ? -30.612 -12.661 35.212 1.00 45.03 112 ARG A C 1
ATOM 930 O O . ARG A 1 112 ? -30.839 -11.478 34.984 1.00 45.03 112 ARG A O 1
ATOM 937 N N . THR A 1 113 ? -31.483 -13.665 35.041 1.00 38.25 113 THR A N 1
ATOM 938 C CA . THR A 1 113 ? -32.927 -13.623 34.702 1.00 38.25 113 THR A CA 1
ATOM 939 C C . THR A 1 113 ? -33.216 -13.299 33.231 1.00 38.25 113 THR A C 1
ATOM 941 O O . THR A 1 113 ? -32.821 -12.246 32.753 1.00 38.25 113 THR A O 1
ATOM 944 N N . ILE A 1 114 ? -33.861 -14.155 32.432 1.00 51.06 114 ILE A N 1
ATOM 945 C CA . ILE A 1 114 ? -34.958 -15.118 32.671 1.00 51.06 114 ILE A CA 1
ATOM 946 C C . ILE A 1 114 ? -34.622 -16.479 32.053 1.00 51.06 114 ILE A C 1
ATOM 948 O O . ILE A 1 114 ? -34.034 -16.484 30.949 1.00 51.06 114 ILE A O 1
#

Sequence (114 aa):
NLKQQEAYTAHSNPRGFIYQNKDKKNKLMRIDELHKFSDRTLNDVRNTLDDRLKGIRMQYLPTTIWGRGDKARASAMIQAIDKMLKTRRIMRSLERFVGGRQYEGDFRMLQRTI

Foldseek 3Di:
DDPPPPPDPPDPFLQFDFDQDPVRDTDTHGLVCLVVDDLVVLVVLLVVLVCVLVVVDDVPDPPPPQDPVNNVSSVVSNVSSVVVNVVVVVVVVVCVVVVVDDPPDDPPPPDDDD

Organism: Tanacetum cinerariifolium (NCBI:txid118510)

Nearest PDB structures (foldseek):
  4v48-assembly1_AW  TM=7.507E-01  e=1.047E+00  Escherichia coli
  8onz-assembly1_Lh  TM=5.967E-01  e=6.289E-01  Thermochaetoides thermophila DSM 1495
  7ryg-assembly1_X  TM=7.534E-01  e=1.267E+00  Acinetobacter baumannii AB0057
  7ryh-assembly1_X  TM=7.527E-01  e=1.351E+00  Acinetobacter baumannii AB0057
  8brm-assembly1_Li  TM=6.447E-01  e=2.249E+00  Giardia lamblia ATCC 50803

Solvent-accessible surface area (backbone atoms only — not comparable to full-atom values): 7409 Å² total; per-residue (Å²): 142,80,82,82,74,78,68,80,77,75,72,88,67,68,78,52,49,78,44,69,46,98,85,70,45,80,41,79,45,38,78,90,53,49,82,81,54,53,71,69,57,49,52,52,53,38,48,56,48,49,40,59,73,72,62,58,82,59,96,87,59,83,87,70,85,74,49,76,67,53,52,54,51,46,50,53,51,40,53,53,48,52,53,51,54,50,52,52,53,50,50,54,53,49,48,53,63,56,65,72,48,82,86,84,66,68,91,72,73,85,74,76,87,134

Radius of gyration: 21.78 Å; Cα contacts (8 Å, |Δi|>4): 54; chains: 1; bounding box: 53×41×65 Å

pLDDT: mean 73.4, std 18.22, range [33.31, 94.75]

Secondary structure (DSSP, 8-state):
---------------PEEEE-TTS-EEEE-STTGGGS-HHHHHHHHHHHHHHHTT---TTS------HHHHHHHHHHHHHHHHHHHHHHHHHHHHHHHHTS---S-TTTT----

Mean predicted aligned error: 13.56 Å